Protein AF-A0A915IRV4-F1 (afdb_monomer)

InterPro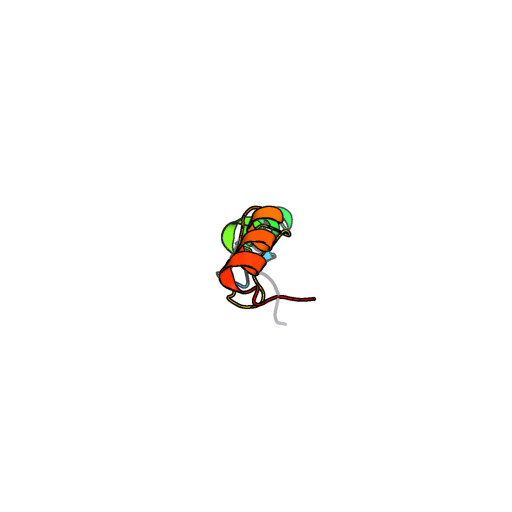 domains:
  IPR013087 Zinc finger C2H2-type [PF12874] (46-65)
  IPR013087 Zinc finger C2H2-type [PS00028] (16-37)
  IPR013087 Zinc finger C2H2-type [PS00028] (47-68)
  IPR013087 Zinc finger C2H2-type [PS50157] (14-42)
  IPR013087 Zinc finger C2H2-type [PS50157] (45-73)
  IPR013087 Zinc finger C2H2-type [SM00355] (14-37)
  IPR013087 Zinc finger C2H2-type [SM00355] (45-68)
  IPR036236 Zinc finger C2H2 superfamily [SSF57667] (10-63)

Sequence (73 aa):
MQCSHFFTGGEKPFKCKHCGKAFASHAAHDSHVRRTHVMAKPENHYCSTCGKSFQHSSHLKFHVQCIHGGAKT

Radius of gyration: 21.58 Å; Cα contacts (8 Å, |Δi|>4): 62; chains: 1; bounding box: 31×32×68 Å

Nearest PDB structures (foldseek):
  8ssr-assembly1_A  TM=5.021E-01  e=1.057E-02  Homo sapiens
  8sss-assembly1_A  TM=4.608E-01  e=9.852E-03  Homo sapiens
  8sst-assembly1_A  TM=4.667E-01  e=1.400E-02  Homo sapiens
  2eps-assembly1_A  TM=6.547E-01  e=1.345E+00  Homo sapiens
  2dlk-assembly1_A  TM=3.949E-01  e=2.166E-01  Homo sapiens

Organism: Romanomermis culicivorax (NCBI:txid13658)

Solvent-accessible surface area (backbone atoms only — not comparable to full-atom values): 4743 Å² total; per-residue (Å²): 133,88,79,80,86,83,86,71,97,69,83,29,85,36,55,39,88,87,78,64,55,62,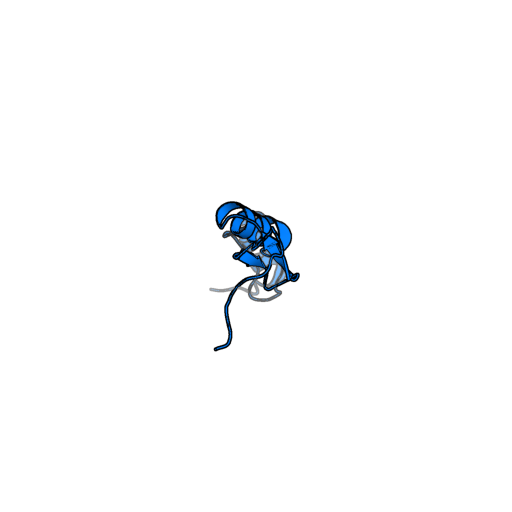22,85,38,65,68,59,33,50,51,44,40,40,71,74,68,40,79,74,55,103,62,77,28,46,39,88,89,78,67,52,75,34,97,40,62,68,59,33,53,50,46,45,44,78,76,64,41,76,76,83,127

pLDDT: mean 73.21, std 14.89, range [41.47, 89.81]

Foldseek 3Di:
DPDDDDDDPDPQVQADPPPRDGHVDPVVSVVCCCVPVNPDDPDQLADPVPRDGDPDVVVSVVCCCPPVPPDDD

Secondary structure (DSSP, 8-state):
--------S----EE-TTT--EESSHHHHHHHIIIIIS-S-S--EE-TTT--EESSHHHHHHHIIIII-S---

Mean predicted aligned error: 14.71 Å

Structure (mmCIF, N/CA/C/O backbone):
data_AF-A0A915IRV4-F1
#
_entry.id   AF-A0A915IRV4-F1
#
loop_
_atom_site.group_PDB
_atom_site.id
_atom_site.type_symbol
_atom_site.label_atom_id
_atom_site.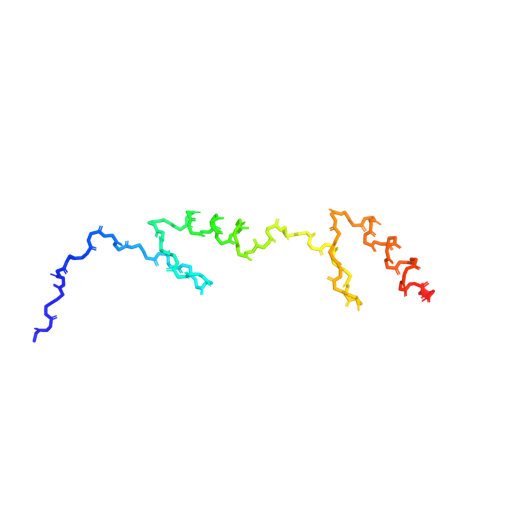label_alt_id
_atom_site.label_comp_id
_atom_site.label_asym_id
_atom_site.label_entity_id
_atom_site.label_seq_id
_atom_site.pdbx_PDB_ins_code
_atom_site.Cartn_x
_atom_site.Cartn_y
_atom_site.Cartn_z
_atom_site.occupancy
_atom_site.B_iso_or_equiv
_atom_site.auth_seq_id
_atom_site.auth_comp_id
_atom_site.auth_asym_id
_atom_site.auth_atom_id
_atom_site.pdbx_PDB_model_num
ATOM 1 N N . MET A 1 1 ? 11.041 -26.012 -38.995 1.00 42.81 1 MET A N 1
ATOM 2 C CA . MET A 1 1 ? 12.056 -25.107 -38.418 1.00 42.81 1 MET A CA 1
ATOM 3 C C . MET A 1 1 ? 11.371 -23.780 -38.134 1.00 42.81 1 MET A C 1
ATOM 5 O O . MET A 1 1 ? 11.215 -22.987 -39.050 1.00 42.81 1 MET A O 1
ATOM 9 N N . GLN A 1 2 ? 10.851 -23.569 -36.923 1.00 41.47 2 GLN A N 1
ATOM 10 C CA . GLN A 1 2 ? 10.359 -22.242 -36.545 1.00 41.47 2 GLN A CA 1
ATOM 11 C C . GLN A 1 2 ? 11.583 -21.461 -36.070 1.00 41.47 2 GLN A C 1
ATOM 13 O O . GLN A 1 2 ? 12.028 -21.612 -34.936 1.00 41.47 2 GLN A O 1
ATOM 18 N N . CYS A 1 3 ? 12.215 -20.754 -37.004 1.00 45.84 3 CYS A N 1
ATOM 19 C CA . CYS A 1 3 ? 13.369 -19.919 -36.719 1.00 45.84 3 CYS A CA 1
ATOM 20 C C . CYS A 1 3 ? 12.914 -18.716 -35.893 1.00 45.84 3 CYS A C 1
ATOM 22 O O . CYS A 1 3 ? 12.066 -17.931 -36.314 1.00 45.84 3 CYS A O 1
ATOM 24 N N . SER A 1 4 ? 13.477 -18.625 -34.694 1.00 62.75 4 SER A N 1
ATOM 25 C CA . SER A 1 4 ? 13.370 -17.500 -33.780 1.00 62.75 4 SER A CA 1
ATOM 26 C C . SER A 1 4 ? 13.924 -16.211 -34.394 1.00 62.75 4 SER A C 1
ATOM 28 O O . SER A 1 4 ? 14.902 -16.240 -35.135 1.00 62.75 4 SER A O 1
ATOM 30 N N . HIS A 1 5 ? 13.341 -15.101 -33.938 1.00 64.38 5 HIS A N 1
ATOM 31 C CA . HIS A 1 5 ? 13.794 -13.710 -34.033 1.00 64.38 5 HIS A CA 1
ATOM 32 C C . HIS A 1 5 ? 13.567 -12.934 -35.339 1.00 64.38 5 HIS A C 1
ATOM 34 O O . HIS A 1 5 ? 14.382 -12.950 -36.254 1.00 64.38 5 HIS A O 1
ATOM 40 N N . PHE A 1 6 ? 12.549 -12.062 -35.305 1.00 44.38 6 PHE A N 1
ATOM 41 C CA . PHE A 1 6 ? 12.629 -10.733 -35.917 1.00 44.38 6 PHE A CA 1
ATOM 42 C C . PHE A 1 6 ? 11.938 -9.673 -35.033 1.00 44.38 6 PHE A C 1
ATOM 44 O O . PHE A 1 6 ? 10.717 -9.591 -34.958 1.00 44.38 6 PHE A O 1
ATOM 51 N N . PHE A 1 7 ? 12.778 -8.915 -34.320 1.00 48.53 7 PHE A N 1
ATOM 52 C CA . PHE A 1 7 ? 12.665 -7.499 -33.949 1.00 48.53 7 PHE A CA 1
ATOM 53 C C . PHE A 1 7 ? 11.287 -6.899 -33.580 1.00 48.53 7 PHE A C 1
ATOM 55 O O . PHE A 1 7 ? 10.580 -6.328 -34.404 1.00 48.53 7 PHE A O 1
ATOM 62 N N . T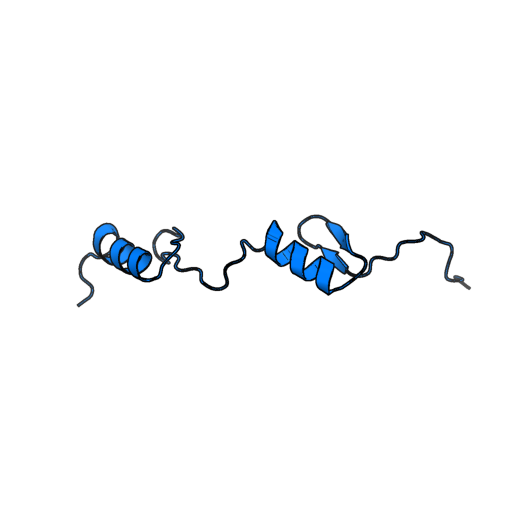HR A 1 8 ? 11.046 -6.777 -32.273 1.00 44.44 8 THR A N 1
ATOM 63 C CA . THR A 1 8 ? 10.605 -5.495 -31.696 1.00 44.44 8 THR A CA 1
ATOM 64 C C . THR A 1 8 ? 11.650 -5.081 -30.665 1.00 44.44 8 THR A C 1
ATOM 66 O O . THR A 1 8 ? 11.761 -5.713 -29.617 1.00 44.44 8 THR A O 1
ATOM 69 N N . GLY A 1 9 ? 12.465 -4.071 -30.989 1.00 44.16 9 GLY A N 1
ATOM 70 C CA . GLY A 1 9 ? 13.594 -3.575 -30.190 1.00 44.16 9 GLY A CA 1
ATOM 71 C C . GLY A 1 9 ? 13.170 -2.960 -28.855 1.00 44.16 9 GLY A C 1
ATOM 72 O O . GLY A 1 9 ? 13.154 -1.744 -28.687 1.00 44.16 9 GLY A O 1
ATOM 73 N N . GLY A 1 10 ? 12.793 -3.811 -27.909 1.00 54.56 10 GLY A N 1
ATOM 74 C CA . GLY A 1 10 ? 12.268 -3.406 -26.615 1.00 54.56 10 GLY A CA 1
ATOM 75 C C . GLY A 1 10 ? 11.672 -4.579 -25.857 1.00 54.56 10 GLY A C 1
ATOM 76 O O . GLY A 1 10 ? 10.594 -4.437 -25.281 1.00 54.56 10 GLY A O 1
ATOM 77 N N . GLU A 1 11 ? 12.339 -5.736 -25.865 1.00 57.22 11 GLU A N 1
ATOM 78 C CA . GLU A 1 11 ? 11.999 -6.834 -24.966 1.00 57.22 11 GLU A CA 1
ATOM 79 C C . GLU A 1 11 ? 12.205 -6.335 -23.538 1.00 57.22 11 GLU A C 1
ATOM 81 O O . GLU A 1 11 ? 13.311 -6.258 -23.012 1.00 57.22 11 GLU A O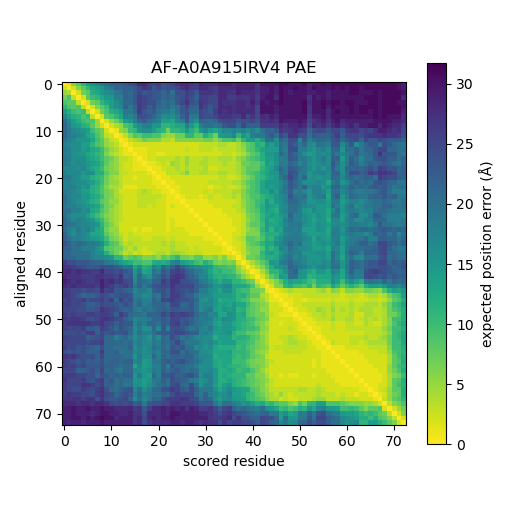 1
ATOM 86 N N . LYS A 1 12 ? 11.120 -5.858 -22.942 1.00 63.72 12 LYS A N 1
ATOM 87 C CA . LYS A 1 12 ? 11.058 -5.420 -21.559 1.00 63.72 12 LYS A CA 1
ATOM 88 C C . LYS A 1 12 ? 10.534 -6.615 -20.769 1.00 63.72 12 LYS A C 1
ATOM 90 O O . LYS A 1 12 ? 9.313 -6.755 -20.656 1.00 63.72 12 LYS A O 1
ATOM 95 N N . PRO A 1 13 ? 11.412 -7.502 -20.262 1.00 73.44 13 PRO A N 1
ATOM 96 C CA . PRO A 1 13 ? 10.981 -8.769 -19.671 1.00 73.44 13 PRO A CA 1
ATOM 97 C C . PRO A 1 13 ? 10.123 -8.552 -18.419 1.00 73.44 13 PRO A C 1
ATOM 99 O O . PRO A 1 13 ? 9.313 -9.399 -18.050 1.00 73.44 13 PRO A O 1
ATOM 102 N N . PHE A 1 14 ? 10.250 -7.389 -17.776 1.00 81.50 14 PHE A N 1
ATOM 103 C CA . PHE A 1 14 ? 9.526 -7.056 -16.559 1.00 81.50 14 PHE A CA 1
ATOM 104 C C . PHE A 1 14 ? 8.200 -6.365 -16.882 1.00 81.50 14 PHE A C 1
ATOM 106 O O . PHE A 1 14 ? 8.105 -5.135 -16.911 1.00 81.50 14 PHE A O 1
ATOM 113 N N . LYS A 1 15 ? 7.161 -7.164 -17.137 1.00 82.44 15 LYS A N 1
ATOM 114 C CA . LYS A 1 15 ? 5.793 -6.681 -17.358 1.00 82.44 15 LYS A CA 1
ATOM 115 C C . LYS A 1 15 ? 5.007 -6.623 -16.047 1.00 82.44 15 LYS A C 1
ATOM 117 O O . LYS A 1 15 ? 4.821 -7.636 -15.376 1.00 82.44 15 LYS A O 1
ATOM 122 N N . CYS A 1 16 ? 4.481 -5.446 -15.725 1.00 83.44 16 CYS A N 1
ATOM 123 C CA . CYS A 1 16 ? 3.569 -5.249 -14.612 1.00 83.44 16 CYS A CA 1
ATOM 124 C C . CYS A 1 16 ? 2.260 -6.002 -14.866 1.00 83.44 16 CYS A C 1
ATOM 126 O O . CYS A 1 16 ? 1.562 -5.737 -15.845 1.00 83.44 16 CYS A O 1
ATOM 128 N N . LYS A 1 17 ? 1.893 -6.907 -13.957 1.00 79.31 17 LYS A N 1
ATOM 129 C CA . LYS A 1 17 ? 0.642 -7.676 -14.049 1.00 79.31 17 LYS A CA 1
ATOM 130 C C . LYS A 1 17 ? -0.611 -6.847 -13.745 1.00 79.31 17 LYS A C 1
ATOM 132 O O . LYS A 1 17 ? -1.695 -7.248 -14.141 1.00 79.31 17 LYS A O 1
ATOM 137 N N . HIS A 1 18 ? -0.468 -5.700 -13.075 1.00 76.69 18 HIS A N 1
ATOM 138 C CA . HIS A 1 18 ? -1.598 -4.850 -12.686 1.00 76.69 18 HIS A CA 1
ATOM 139 C C . HIS A 1 18 ? -2.065 -3.909 -13.802 1.00 76.69 18 HIS A C 1
ATOM 141 O O . HIS A 1 18 ? -3.262 -3.712 -13.959 1.00 76.69 18 HIS A O 1
ATOM 147 N N . CYS A 1 19 ? -1.144 -3.329 -14.579 1.00 83.38 19 CYS A N 1
ATOM 148 C CA . CYS A 1 19 ? -1.486 -2.381 -15.652 1.00 83.38 19 CYS A CA 1
ATOM 149 C C . CYS A 1 19 ? -0.900 -2.739 -17.024 1.00 83.38 19 CYS A C 1
ATOM 151 O O . CYS A 1 19 ? -1.070 -1.995 -17.986 1.00 83.38 19 CYS A O 1
ATOM 153 N N . GLY A 1 20 ? -0.161 -3.844 -17.131 1.00 78.12 20 GLY A N 1
ATOM 154 C CA . GLY A 1 20 ? 0.424 -4.303 -18.389 1.00 78.12 20 GLY A CA 1
ATOM 155 C C . GLY A 1 20 ? 1.646 -3.516 -18.871 1.00 78.12 20 GLY A C 1
ATOM 156 O O . GLY A 1 20 ? 2.226 -3.907 -19.886 1.00 78.12 20 GLY A O 1
ATOM 157 N N . LYS A 1 21 ? 2.079 -2.453 -18.171 1.00 82.31 21 LYS A N 1
ATOM 158 C CA . LYS A 1 21 ? 3.301 -1.707 -18.519 1.00 82.31 21 LYS A CA 1
ATOM 159 C C . LYS A 1 21 ? 4.534 -2.596 -18.422 1.00 82.31 21 LYS A C 1
ATOM 161 O O . LYS A 1 21 ? 4.721 -3.293 -17.431 1.00 82.31 21 LYS A O 1
ATOM 166 N N . ALA A 1 22 ? 5.401 -2.522 -19.424 1.00 83.69 22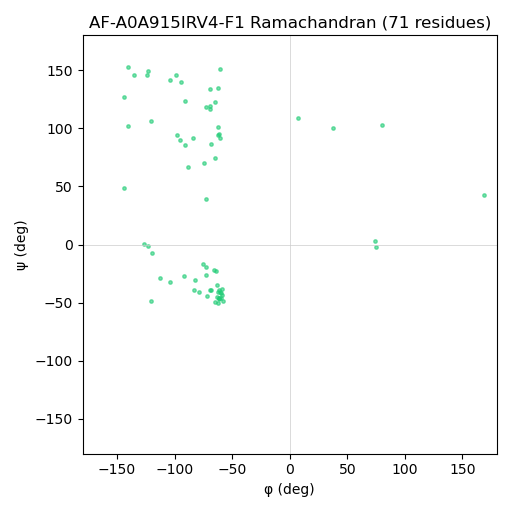 ALA A N 1
ATOM 167 C CA . ALA A 1 22 ? 6.661 -3.248 -19.446 1.00 83.69 22 ALA A CA 1
ATOM 168 C C . ALA A 1 22 ? 7.845 -2.315 -19.150 1.00 83.69 22 ALA A C 1
ATOM 170 O O . ALA A 1 22 ? 7.875 -1.165 -19.607 1.00 83.69 22 ALA A O 1
ATOM 171 N N . PHE A 1 23 ? 8.824 -2.823 -18.402 1.00 85.31 23 PHE A N 1
ATOM 172 C CA . PHE A 1 23 ? 10.024 -2.115 -17.956 1.00 85.31 23 PHE A CA 1
ATOM 173 C C . PHE A 1 23 ? 11.292 -2.857 -18.392 1.00 85.31 23 PHE A C 1
ATOM 175 O O . PHE A 1 23 ? 11.322 -4.085 -18.448 1.00 85.31 23 PHE A O 1
ATOM 182 N N . ALA A 1 24 ? 12.348 -2.100 -18.695 1.00 84.31 24 ALA A N 1
ATOM 183 C CA . ALA A 1 24 ? 13.620 -2.651 -19.170 1.00 84.31 24 ALA A CA 1
ATOM 184 C C . ALA A 1 24 ? 14.459 -3.300 -18.053 1.00 84.31 24 ALA A C 1
ATOM 186 O O . ALA A 1 24 ? 15.364 -4.073 -18.337 1.00 84.31 24 ALA A O 1
ATOM 187 N N . SER A 1 25 ? 14.164 -3.009 -16.782 1.00 85.56 25 SER A N 1
ATOM 188 C CA . SER A 1 25 ? 14.904 -3.537 -15.636 1.00 85.56 25 SER A CA 1
ATOM 189 C C . SER A 1 25 ? 13.983 -3.907 -14.477 1.00 85.56 25 SER A C 1
ATOM 191 O O . SER A 1 25 ? 12.913 -3.314 -14.293 1.00 85.56 25 SER A O 1
ATOM 193 N N . HIS A 1 26 ? 14.430 -4.870 -13.665 1.00 85.00 26 HIS A N 1
ATOM 194 C CA . HIS A 1 26 ? 13.705 -5.317 -12.478 1.00 85.00 26 HIS A CA 1
ATOM 195 C C . HIS A 1 26 ? 13.491 -4.167 -11.487 1.00 85.00 26 HIS A C 1
ATOM 197 O O . HIS A 1 26 ? 12.393 -4.004 -10.971 1.00 85.00 26 HIS A O 1
ATOM 203 N N . ALA A 1 27 ? 14.508 -3.324 -11.271 1.00 86.50 27 ALA A N 1
ATOM 204 C CA . ALA A 1 27 ? 14.429 -2.184 -10.356 1.00 86.50 27 ALA A CA 1
ATOM 205 C C . ALA A 1 27 ? 13.370 -1.152 -10.785 1.00 86.50 27 ALA A C 1
ATOM 207 O O . ALA A 1 27 ? 12.621 -0.650 -9.949 1.00 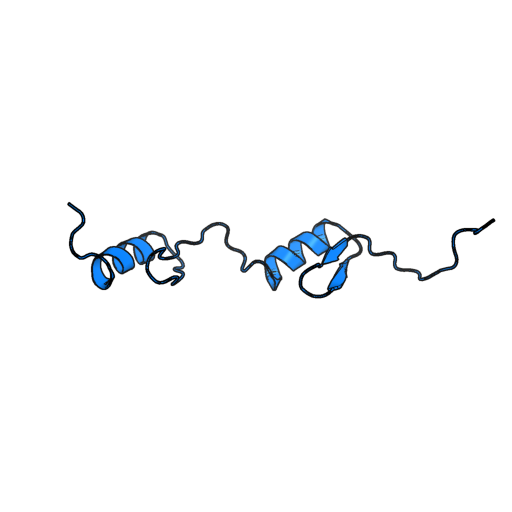86.50 27 ALA A O 1
ATOM 208 N N . ALA A 1 28 ? 13.264 -0.862 -12.088 1.00 86.94 28 ALA A N 1
ATOM 209 C CA . ALA A 1 28 ? 12.243 0.047 -12.605 1.00 86.94 28 ALA A CA 1
ATOM 210 C C . ALA A 1 28 ? 10.830 -0.549 -12.478 1.00 86.94 28 ALA A C 1
ATOM 212 O O . ALA A 1 28 ? 9.894 0.165 -12.118 1.00 86.94 28 ALA A O 1
ATOM 213 N N . HIS A 1 29 ? 10.686 -1.855 -12.720 1.00 88.31 29 HIS A N 1
ATOM 214 C CA . HIS A 1 29 ? 9.429 -2.575 -12.519 1.00 88.31 29 HIS A CA 1
ATOM 215 C C . HIS A 1 29 ? 9.009 -2.622 -11.044 1.00 88.31 29 HIS A C 1
ATOM 217 O O . HIS A 1 29 ? 7.871 -2.280 -10.733 1.00 88.31 29 HIS A O 1
ATOM 223 N N . ASP A 1 30 ? 9.911 -3.001 -10.134 1.00 84.94 30 ASP A N 1
ATOM 224 C CA . ASP A 1 30 ? 9.642 -3.065 -8.693 1.00 84.94 30 ASP A CA 1
ATOM 225 C C . ASP A 1 30 ? 9.310 -1.675 -8.136 1.00 84.94 30 ASP A C 1
ATOM 227 O O . ASP A 1 30 ? 8.295 -1.522 -7.463 1.00 84.94 30 ASP A O 1
ATOM 231 N N . SER A 1 31 ? 10.068 -0.636 -8.508 1.00 86.50 31 SER A N 1
ATOM 232 C CA . SER A 1 31 ? 9.763 0.744 -8.113 1.00 86.50 31 SER A CA 1
ATOM 233 C C . SER A 1 31 ? 8.381 1.186 -8.597 1.00 86.50 31 SER A C 1
ATOM 235 O O . SER A 1 31 ? 7.613 1.766 -7.831 1.00 86.50 31 SER A O 1
ATOM 237 N N . HIS A 1 32 ? 8.027 0.875 -9.846 1.00 88.06 32 HIS A N 1
ATOM 238 C CA . HIS A 1 32 ? 6.701 1.164 -10.379 1.00 88.06 32 HIS A CA 1
ATOM 239 C C . HIS A 1 32 ? 5.602 0.417 -9.622 1.00 88.06 32 HIS A C 1
ATOM 241 O O . HIS A 1 32 ? 4.634 1.040 -9.192 1.00 88.06 32 HIS A O 1
ATOM 247 N N . VAL A 1 33 ? 5.741 -0.895 -9.424 1.00 85.00 33 VAL A N 1
ATOM 248 C CA . VAL A 1 33 ? 4.742 -1.679 -8.693 1.00 85.00 33 VAL A CA 1
ATOM 249 C C . VAL A 1 33 ? 4.602 -1.131 -7.276 1.00 85.00 33 VAL A C 1
ATOM 251 O O . VAL A 1 33 ? 3.481 -0.861 -6.864 1.00 85.00 33 VAL A O 1
ATOM 254 N N . ARG A 1 34 ? 5.710 -0.851 -6.580 1.00 78.81 34 ARG A N 1
ATOM 255 C CA . ARG A 1 34 ? 5.724 -0.267 -5.230 1.00 78.81 34 ARG A CA 1
ATOM 256 C C . ARG A 1 34 ? 5.136 1.134 -5.138 1.00 78.81 34 ARG A C 1
ATOM 258 O O . ARG A 1 34 ? 4.575 1.464 -4.109 1.00 78.81 34 ARG A O 1
ATOM 265 N N . ARG A 1 35 ? 5.294 1.980 -6.151 1.00 79.31 35 ARG A N 1
ATOM 266 C CA . ARG A 1 35 ? 4.815 3.373 -6.103 1.00 79.31 35 ARG A CA 1
ATOM 267 C C . ARG A 1 35 ? 3.408 3.547 -6.655 1.00 79.31 35 ARG A C 1
ATOM 269 O O . ARG A 1 35 ? 2.740 4.511 -6.304 1.00 79.31 35 ARG A O 1
ATOM 276 N N . THR A 1 36 ? 2.996 2.679 -7.573 1.00 77.19 36 THR A N 1
ATOM 277 C CA . THR A 1 36 ? 1.785 2.871 -8.380 1.00 77.19 36 THR A CA 1
ATOM 278 C C . THR A 1 36 ? 0.691 1.852 -8.069 1.00 77.19 36 THR A C 1
ATOM 280 O O . THR A 1 36 ? -0.481 2.171 -8.241 1.00 77.19 36 THR A O 1
ATOM 283 N N . HIS A 1 37 ? 1.036 0.636 -7.636 1.00 78.38 37 HIS A N 1
ATOM 284 C CA . HIS A 1 37 ? 0.066 -0.461 -7.479 1.00 78.38 37 HIS A CA 1
ATOM 285 C C . HIS A 1 37 ? -0.023 -0.985 -6.058 1.00 78.38 37 HIS A C 1
ATOM 287 O O . HIS A 1 37 ? -1.102 -1.106 -5.488 1.00 78.38 37 HIS A O 1
ATOM 293 N N . VAL A 1 38 ? 1.128 -1.255 -5.468 1.00 67.62 38 VAL A N 1
ATOM 294 C CA . VAL A 1 38 ? 1.264 -1.288 -4.029 1.00 67.62 38 VAL A CA 1
ATOM 295 C C . VAL A 1 38 ? 1.108 0.163 -3.601 1.00 67.62 38 VAL A C 1
ATOM 297 O O . VAL A 1 38 ? 1.885 1.029 -3.986 1.00 67.62 38 VAL A O 1
ATOM 300 N N . MET A 1 39 ? 0.069 0.455 -2.831 1.00 58.03 39 MET A N 1
ATOM 301 C CA . MET A 1 39 ? 0.093 1.623 -1.966 1.00 58.03 39 MET A CA 1
ATOM 302 C C . MET A 1 39 ? 1.269 1.381 -1.021 1.00 58.03 39 MET A C 1
ATOM 304 O O . MET A 1 39 ? 1.122 0.636 -0.055 1.00 58.03 39 MET A O 1
ATOM 308 N N . ALA A 1 40 ? 2.473 1.850 -1.369 1.00 49.75 40 ALA A N 1
ATOM 309 C CA . ALA A 1 40 ? 3.660 1.612 -0.563 1.00 49.75 40 ALA A CA 1
ATOM 310 C C . ALA A 1 40 ? 3.469 2.240 0.806 1.00 49.75 40 ALA A C 1
ATOM 312 O O . ALA A 1 40 ? 3.832 3.386 1.054 1.00 49.75 40 ALA A O 1
ATOM 313 N N . LYS A 1 41 ? 3.017 1.403 1.727 1.00 49.69 41 LYS A N 1
ATOM 314 C CA . LYS A 1 41 ? 3.726 1.275 2.974 1.00 49.69 41 LYS A CA 1
ATOM 315 C C . LYS A 1 41 ? 3.683 -0.177 3.446 1.00 49.69 41 LYS A C 1
ATOM 317 O O . LYS A 1 41 ? 2.592 -0.719 3.613 1.00 49.69 41 LYS A O 1
ATOM 322 N N . PRO A 1 42 ? 4.834 -0.801 3.746 1.00 56.34 42 PRO A N 1
ATOM 323 C CA . PRO A 1 42 ? 4.879 -1.992 4.585 1.00 56.34 42 PRO A CA 1
ATOM 324 C C . PRO A 1 42 ? 4.611 -1.634 6.060 1.00 56.34 42 PRO A C 1
ATOM 326 O O . PRO A 1 42 ? 5.248 -2.176 6.946 1.00 56.34 42 PRO A O 1
ATOM 329 N N . GLU A 1 43 ? 3.686 -0.711 6.335 1.00 52.19 43 GLU A N 1
ATOM 330 C CA . GLU A 1 43 ? 3.294 -0.304 7.690 1.00 52.19 43 GLU A CA 1
ATOM 331 C C . GLU A 1 43 ? 1.798 -0.017 7.710 1.00 52.19 43 GLU A C 1
ATOM 333 O O . GLU A 1 43 ? 1.350 1.055 8.115 1.00 52.19 43 GLU A O 1
ATOM 338 N N . ASN A 1 44 ? 1.013 -0.947 7.166 1.00 58.25 44 ASN A N 1
ATOM 339 C CA . ASN A 1 44 ? -0.429 -0.813 7.145 1.00 58.25 44 ASN A CA 1
ATOM 340 C C . ASN A 1 44 ? -0.921 -0.940 8.599 1.00 58.25 44 ASN A C 1
ATOM 342 O O . ASN A 1 44 ? -1.245 -2.022 9.084 1.00 58.25 44 ASN A O 1
ATOM 346 N N . HIS A 1 45 ? -0.932 0.173 9.329 1.00 72.75 45 HIS A N 1
ATOM 347 C CA . HIS A 1 45 ? -1.713 0.322 10.543 1.00 72.75 45 HIS A CA 1
ATOM 348 C C . HIS A 1 45 ? -3.160 0.485 10.103 1.00 72.75 45 HIS A C 1
ATOM 350 O O . HIS A 1 45 ? -3.720 1.576 10.148 1.00 72.75 45 HIS A O 1
ATOM 356 N N . TYR A 1 46 ? -3.742 -0.598 9.600 1.00 73.81 46 TYR A N 1
ATOM 357 C CA . TYR A 1 46 ? -5.143 -0.637 9.235 1.00 73.81 46 TYR A CA 1
ATOM 358 C C . TYR A 1 46 ? -5.949 -1.286 10.348 1.00 73.81 46 TYR A C 1
ATOM 360 O O . TYR A 1 46 ? -5.493 -2.190 11.048 1.00 73.81 46 TYR A O 1
ATOM 368 N N . CYS A 1 47 ? -7.165 -0.797 10.525 1.00 81.44 47 CYS A N 1
ATOM 369 C CA . CYS A 1 47 ? -8.121 -1.415 11.411 1.00 81.44 47 CYS A CA 1
ATOM 370 C C . CYS A 1 47 ? -8.629 -2.698 10.761 1.00 81.44 47 CYS A C 1
ATOM 372 O O . CYS A 1 47 ? -9.263 -2.643 9.712 1.00 81.44 47 CYS A O 1
ATOM 374 N N . SER A 1 48 ? -8.399 -3.847 11.392 1.00 79.19 48 SER A N 1
ATOM 375 C CA . SER A 1 48 ? -8.959 -5.120 10.927 1.00 79.19 48 SER A CA 1
ATOM 376 C C . SER A 1 48 ? -10.488 -5.176 11.038 1.00 79.19 48 SER A C 1
ATOM 378 O O . SER A 1 48 ? -11.1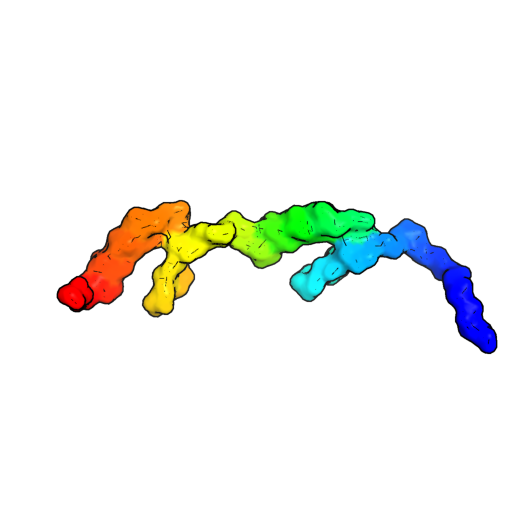13 -5.941 10.315 1.00 79.19 48 SER A O 1
ATOM 380 N N . THR A 1 49 ? -11.096 -4.350 11.898 1.00 78.94 49 THR A N 1
ATOM 381 C CA . THR A 1 49 ? -12.554 -4.308 12.095 1.00 78.94 49 THR A CA 1
ATOM 382 C C . THR A 1 49 ? -13.283 -3.532 10.997 1.00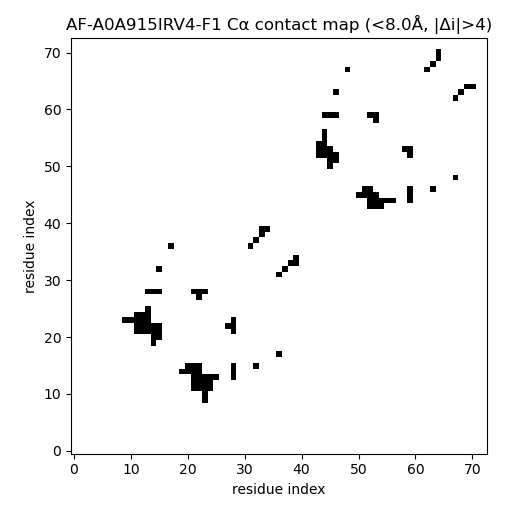 78.94 49 THR A C 1
ATOM 384 O O . THR A 1 49 ? -14.347 -3.956 10.565 1.00 78.94 49 THR A O 1
ATOM 387 N N . CYS A 1 50 ? -12.746 -2.393 10.543 1.00 85.75 50 CYS A N 1
ATOM 388 C CA . CYS A 1 50 ? -13.424 -1.530 9.561 1.00 85.75 50 CYS A CA 1
ATOM 389 C C . CYS A 1 50 ? -12.623 -1.253 8.281 1.00 85.75 50 CYS A C 1
ATOM 391 O O . CYS A 1 50 ? -13.097 -0.532 7.406 1.00 85.75 50 CYS A O 1
ATOM 393 N N . GLY A 1 51 ? -11.399 -1.771 8.168 1.00 76.38 51 GLY A N 1
ATOM 394 C CA . GLY A 1 51 ? -10.540 -1.609 6.993 1.00 76.38 51 GLY A CA 1
ATOM 395 C C . GLY A 1 51 ? -9.905 -0.223 6.825 1.00 76.38 51 GLY A C 1
ATOM 396 O O . GLY A 1 51 ? -9.202 -0.004 5.842 1.00 76.38 51 GLY A O 1
ATOM 397 N N . LYS A 1 52 ? -10.110 0.724 7.754 1.00 80.00 52 LYS A N 1
ATOM 398 C CA . LYS A 1 52 ? -9.506 2.069 7.673 1.00 80.00 52 LYS A CA 1
ATOM 399 C C . LYS A 1 52 ? -7.996 2.027 7.894 1.00 80.00 52 LYS A C 1
ATOM 401 O O . LYS A 1 52 ? -7.542 1.422 8.859 1.00 80.00 52 LYS A O 1
ATOM 406 N N . SER A 1 53 ? -7.235 2.725 7.054 1.00 80.62 53 SER A N 1
ATOM 407 C CA . SER A 1 53 ? -5.775 2.858 7.150 1.00 80.62 53 SER A CA 1
ATOM 408 C C . SER A 1 53 ? -5.349 4.118 7.909 1.00 80.62 53 SER A C 1
ATOM 410 O O . SER A 1 53 ? -5.905 5.194 7.681 1.00 80.62 53 SER A O 1
ATOM 412 N N . PHE A 1 54 ? -4.312 4.009 8.739 1.00 81.56 54 PHE A N 1
ATOM 413 C CA . PHE A 1 54 ? -3.741 5.111 9.517 1.00 81.56 54 PHE A CA 1
ATOM 414 C C . PHE A 1 54 ? -2.251 5.299 9.213 1.00 81.56 54 PHE A C 1
ATOM 416 O O . PHE A 1 54 ? -1.535 4.345 8.926 1.00 81.56 54 PHE A O 1
ATOM 423 N N . GLN A 1 55 ? -1.773 6.543 9.321 1.00 77.75 55 GLN A N 1
ATOM 424 C CA . GLN A 1 55 ? -0.361 6.897 9.100 1.00 77.75 55 GLN A CA 1
ATOM 425 C C . GLN A 1 55 ? 0.563 6.432 10.242 1.00 77.75 55 GLN A C 1
ATOM 427 O O . GLN A 1 55 ? 1.746 6.187 10.015 1.00 77.75 55 GLN A O 1
ATOM 432 N N . HIS A 1 56 ? 0.018 6.283 11.459 1.00 82.62 56 HIS A N 1
ATOM 433 C CA . HIS A 1 56 ? 0.754 5.921 12.674 1.00 82.62 56 HIS A CA 1
ATOM 434 C C . HIS A 1 56 ? 0.017 4.848 13.490 1.00 82.62 56 HIS A C 1
ATOM 436 O O . HIS A 1 56 ? -1.213 4.870 13.588 1.00 82.62 56 HIS A O 1
ATOM 442 N N . SER A 1 57 ? 0.776 3.964 14.151 1.00 82.81 57 SER A N 1
ATOM 443 C CA . SER A 1 57 ? 0.245 2.918 15.044 1.00 82.81 57 SER A CA 1
ATOM 444 C C . SER A 1 57 ? -0.576 3.488 16.204 1.00 82.81 57 SER A C 1
ATOM 446 O O . SER A 1 57 ? -1.623 2.950 16.556 1.00 82.81 57 SER A O 1
ATOM 448 N N . SER A 1 58 ? -0.145 4.622 16.772 1.00 86.69 58 SER A N 1
ATOM 449 C CA . SER A 1 58 ? -0.856 5.316 17.854 1.00 86.69 58 SER A CA 1
ATOM 450 C C . SER A 1 58 ? -2.262 5.751 17.432 1.00 86.69 58 SER A C 1
ATOM 452 O O . SER A 1 58 ? -3.212 5.576 18.193 1.00 86.69 58 SER A O 1
ATOM 454 N N . HIS A 1 59 ? -2.413 6.246 16.200 1.00 87.56 59 HIS A N 1
ATOM 455 C CA . HIS A 1 59 ? -3.709 6.642 15.650 1.00 87.56 59 HIS A CA 1
ATOM 456 C C . HIS A 1 59 ? -4.609 5.435 15.391 1.00 87.56 59 HIS A C 1
ATOM 458 O O . HIS A 1 59 ? -5.797 5.502 15.694 1.00 87.56 59 HIS A O 1
ATOM 464 N N . LEU A 1 60 ? -4.055 4.316 14.907 1.00 88.19 60 LEU A N 1
ATOM 465 C CA . LEU A 1 60 ? -4.809 3.067 14.797 1.00 88.19 60 LEU A CA 1
ATOM 466 C C . LEU A 1 60 ? -5.282 2.584 16.174 1.00 88.19 60 LEU A C 1
ATOM 468 O O . LEU A 1 60 ? -6.449 2.232 16.322 1.00 88.19 60 LEU A O 1
ATOM 472 N N . LYS A 1 61 ? -4.403 2.576 17.182 1.00 85.31 61 LYS A N 1
ATOM 473 C CA . LYS A 1 61 ? -4.739 2.121 18.538 1.00 85.31 61 LYS A CA 1
ATOM 474 C C . LYS A 1 61 ? -5.847 2.975 19.154 1.00 85.31 61 LYS A C 1
ATOM 476 O O . LYS A 1 61 ? -6.813 2.419 19.671 1.00 85.31 61 LYS A O 1
ATOM 481 N N . PHE A 1 62 ? -5.741 4.300 19.042 1.00 87.88 62 PHE A N 1
ATOM 482 C CA . PHE A 1 62 ? -6.784 5.222 19.494 1.00 87.88 62 PHE A CA 1
ATOM 483 C C . PHE A 1 62 ? -8.097 5.002 18.737 1.00 87.88 62 PHE A C 1
ATOM 485 O O . PHE A 1 62 ? -9.151 4.882 19.351 1.00 87.88 62 PHE A O 1
ATOM 492 N N . HIS A 1 63 ? -8.039 4.874 17.410 1.00 89.81 63 HIS A N 1
ATOM 493 C CA . HIS A 1 63 ? -9.215 4.584 16.598 1.00 89.81 63 HIS A CA 1
ATOM 494 C C . HIS A 1 63 ? -9.895 3.276 17.019 1.00 89.81 63 HIS A C 1
ATOM 496 O O . HIS A 1 63 ? -11.103 3.259 17.239 1.00 89.81 63 HIS A O 1
ATOM 502 N N . VAL A 1 64 ? -9.133 2.190 17.169 1.00 86.88 64 VAL A N 1
ATOM 503 C CA . VAL A 1 64 ? -9.679 0.906 17.613 1.00 86.88 64 VAL A CA 1
ATOM 504 C C . VAL A 1 64 ? -10.272 1.041 19.008 1.00 86.88 64 VAL A C 1
ATOM 506 O O . VAL A 1 64 ? -11.341 0.499 19.219 1.00 86.88 64 VAL A O 1
ATOM 509 N N . GLN A 1 65 ? -9.660 1.786 19.930 1.00 87.50 65 GLN A N 1
ATOM 510 C CA . GLN A 1 65 ? -10.180 1.954 21.289 1.00 87.50 65 GLN A CA 1
ATOM 511 C C . GLN A 1 65 ? -11.441 2.831 21.363 1.00 87.50 65 GLN A C 1
ATOM 513 O O . GLN A 1 65 ? -12.390 2.462 22.040 1.00 87.50 65 GLN A O 1
ATOM 518 N N . CYS A 1 66 ? -11.491 3.964 20.665 1.00 87.06 66 CYS A N 1
ATOM 519 C CA . CYS A 1 66 ? -12.630 4.884 20.741 1.00 87.06 66 CYS A CA 1
ATOM 520 C C . CYS A 1 66 ? -13.804 4.481 19.846 1.00 87.06 66 CYS A C 1
ATOM 522 O O . CYS A 1 66 ? -14.946 4.790 20.169 1.00 87.06 66 CYS A O 1
ATOM 524 N N . ILE A 1 67 ? -13.533 3.832 18.709 1.00 85.25 67 ILE A N 1
ATOM 525 C CA . ILE A 1 67 ? -14.552 3.539 17.688 1.00 85.25 67 ILE A CA 1
ATOM 526 C C . ILE A 1 67 ? -14.977 2.067 17.715 1.00 85.25 67 ILE A C 1
ATOM 528 O O . ILE A 1 67 ? -16.127 1.754 17.421 1.00 85.25 67 ILE A O 1
ATOM 532 N N . HIS A 1 68 ? -14.067 1.156 18.072 1.00 84.06 68 HIS A N 1
ATOM 533 C CA . HIS A 1 68 ? -14.332 -0.290 18.129 1.00 84.06 68 HIS A CA 1
ATOM 534 C C . HIS A 1 68 ? -14.143 -0.891 19.527 1.00 84.06 68 HIS A C 1
ATOM 536 O O . HIS A 1 68 ? -14.456 -2.060 19.745 1.00 84.06 68 HIS A O 1
ATOM 542 N N . GLY A 1 69 ? -13.625 -0.108 20.470 1.00 71.38 69 GLY A N 1
ATOM 543 C CA . GLY A 1 69 ? -13.287 -0.517 21.819 1.00 71.38 69 GLY A CA 1
ATOM 544 C C . GLY A 1 69 ? -14.494 -0.349 22.712 1.00 71.38 69 GLY A C 1
ATOM 545 O O . GLY A 1 69 ? -14.478 0.418 23.668 1.00 71.38 69 GLY A O 1
ATOM 546 N N . GLY A 1 70 ? -15.518 -1.151 22.440 1.00 64.00 70 GLY A N 1
ATOM 547 C CA . GLY A 1 70 ? -16.208 -1.772 23.558 1.00 64.00 70 GLY A CA 1
ATOM 548 C C . GLY A 1 70 ? -15.173 -2.650 24.259 1.00 64.00 70 GLY A C 1
ATOM 549 O O . GLY A 1 70 ? -14.788 -3.673 23.704 1.00 64.00 70 GLY A O 1
ATOM 550 N N . ALA A 1 71 ? -14.628 -2.142 25.368 1.00 55.12 71 ALA A N 1
ATOM 551 C CA . ALA A 1 71 ? -13.716 -2.775 26.322 1.00 55.12 71 ALA A CA 1
ATOM 552 C C . ALA A 1 71 ? -13.192 -4.174 25.935 1.00 55.12 71 ALA A C 1
ATOM 554 O O . ALA A 1 71 ? -13.906 -5.168 26.029 1.00 55.12 71 ALA A O 1
ATOM 555 N N . LYS A 1 72 ? -11.907 -4.267 25.584 1.00 51.91 72 LYS A N 1
ATOM 556 C CA . LYS A 1 72 ? -11.182 -5.536 25.694 1.00 51.91 72 LYS A CA 1
ATOM 557 C C . LYS A 1 72 ? -10.411 -5.493 27.009 1.00 51.91 72 LYS A C 1
ATOM 559 O O . LYS A 1 72 ? -9.363 -4.851 27.073 1.00 51.91 72 LYS A O 1
ATOM 564 N N . THR A 1 73 ? -11.033 -6.056 28.045 1.00 41.81 73 THR A N 1
ATOM 565 C CA . THR A 1 73 ? -10.366 -6.593 29.241 1.00 41.81 73 THR A CA 1
ATOM 566 C C . THR A 1 73 ? -9.354 -7.653 28.843 1.00 41.81 73 THR A C 1
ATOM 568 O O . THR A 1 73 ? -9.687 -8.411 27.900 1.00 41.81 73 THR A O 1
#